Protein AF-A0A0B1SQ44-F1 (afdb_monomer_lite)

Radius of gyration: 23.06 Å; chains: 1; bounding box: 59×30×62 Å

Structure (mmCIF, N/CA/C/O backbone):
data_AF-A0A0B1SQ44-F1
#
_entry.id   AF-A0A0B1SQ44-F1
#
loop_
_atom_site.group_PDB
_atom_site.id
_atom_site.type_symbol
_atom_site.label_atom_id
_atom_site.label_alt_id
_atom_site.label_comp_id
_atom_site.label_asym_id
_atom_site.label_entity_id
_atom_site.label_seq_id
_atom_site.pdbx_PDB_ins_code
_atom_site.Cartn_x
_atom_site.Cartn_y
_atom_site.Cartn_z
_atom_site.occupancy
_atom_site.B_iso_or_equiv
_atom_site.auth_seq_id
_atom_site.auth_comp_id
_atom_site.auth_asym_id
_atom_site.auth_atom_id
_atom_site.pdbx_PDB_model_num
ATOM 1 N N . MET A 1 1 ? 2.620 -14.541 5.032 1.00 33.75 1 MET A N 1
ATOM 2 C CA . MET A 1 1 ? 3.912 -13.845 4.857 1.00 33.75 1 MET A CA 1
ATOM 3 C C . MET A 1 1 ? 4.105 -13.705 3.358 1.00 33.75 1 MET A C 1
ATOM 5 O O . MET A 1 1 ? 4.163 -14.729 2.694 1.00 33.75 1 MET A O 1
ATOM 9 N N . TRP A 1 2 ? 4.068 -12.489 2.816 1.00 39.00 2 TRP A N 1
ATOM 10 C CA . TRP A 1 2 ? 4.182 -12.252 1.370 1.00 39.00 2 TRP A CA 1
ATOM 11 C C . TRP A 1 2 ? 5.478 -11.493 1.074 1.00 39.00 2 TRP A C 1
ATOM 13 O O . TRP A 1 2 ? 5.954 -10.744 1.929 1.00 39.00 2 TRP A O 1
ATOM 23 N N . ARG A 1 3 ? 6.055 -11.716 -0.112 1.00 41.72 3 ARG A N 1
ATOM 24 C CA . ARG A 1 3 ? 7.217 -10.974 -0.623 1.00 41.72 3 ARG A CA 1
ATOM 25 C C . ARG A 1 3 ? 6.773 -9.866 -1.581 1.00 41.72 3 ARG A C 1
ATOM 27 O O . ARG A 1 3 ? 5.595 -9.761 -1.906 1.00 41.72 3 ARG A O 1
ATOM 34 N N . HIS A 1 4 ? 7.726 -9.007 -1.934 1.00 47.25 4 HIS A N 1
ATOM 35 C CA . HIS A 1 4 ? 7.559 -7.863 -2.830 1.00 47.25 4 HIS A CA 1
ATOM 36 C C . HIS A 1 4 ? 6.868 -8.228 -4.165 1.00 47.25 4 HIS A C 1
ATOM 38 O O . HIS A 1 4 ? 6.808 -9.403 -4.527 1.00 47.25 4 HIS A O 1
ATOM 44 N N . GLY A 1 5 ? 6.368 -7.213 -4.887 1.00 62.28 5 GLY A N 1
ATOM 45 C CA . GLY A 1 5 ? 5.895 -7.359 -6.272 1.00 62.28 5 GLY A CA 1
ATOM 46 C C . GLY A 1 5 ? 7.040 -7.694 -7.235 1.00 62.28 5 GLY A C 1
ATOM 47 O O . GLY A 1 5 ? 8.143 -8.014 -6.788 1.00 62.28 5 GLY A O 1
ATOM 48 N N . ASP A 1 6 ? 6.796 -7.636 -8.544 1.00 69.12 6 ASP A N 1
ATOM 49 C CA . ASP A 1 6 ? 7.871 -7.835 -9.523 1.00 69.12 6 ASP A CA 1
ATOM 50 C C . ASP A 1 6 ? 9.030 -6.850 -9.278 1.00 69.12 6 ASP A C 1
ATOM 52 O O . ASP A 1 6 ? 8.828 -5.756 -8.745 1.00 69.12 6 ASP A O 1
ATOM 56 N N . ARG A 1 7 ? 10.254 -7.284 -9.569 1.00 71.56 7 ARG A N 1
ATOM 57 C CA . ARG A 1 7 ? 11.472 -6.489 -9.413 1.00 71.56 7 ARG A CA 1
ATOM 58 C C . ARG A 1 7 ? 12.590 -7.051 -10.277 1.00 71.56 7 ARG A C 1
ATOM 60 O O . ARG A 1 7 ? 12.660 -8.263 -10.479 1.00 71.56 7 ARG A O 1
ATOM 67 N N . SER A 1 8 ? 13.520 -6.198 -10.690 1.00 81.62 8 SER A N 1
ATOM 68 C CA . SER A 1 8 ? 14.772 -6.663 -11.281 1.00 81.62 8 SER A CA 1
ATOM 69 C C . SER A 1 8 ? 15.629 -7.391 -10.224 1.00 81.62 8 SER A C 1
ATOM 71 O O . SER A 1 8 ? 15.382 -7.283 -9.007 1.00 81.62 8 SER A O 1
ATOM 73 N N . PRO A 1 9 ? 16.629 -8.192 -10.639 1.00 83.19 9 PRO A N 1
ATOM 74 C CA . PRO A 1 9 ? 17.614 -8.764 -9.730 1.00 83.19 9 PRO A CA 1
ATOM 75 C C . PRO A 1 9 ? 18.226 -7.684 -8.837 1.00 83.19 9 PRO A C 1
ATOM 77 O O . PRO A 1 9 ? 18.281 -6.521 -9.203 1.00 83.19 9 PRO A O 1
ATOM 80 N N . THR A 1 10 ? 18.652 -8.060 -7.635 1.00 81.19 10 THR A N 1
ATOM 81 C CA . THR A 1 10 ? 19.351 -7.134 -6.719 1.00 81.19 10 THR A CA 1
ATOM 82 C C . THR A 1 10 ? 20.866 -7.225 -6.856 1.00 81.19 10 THR A C 1
ATOM 84 O O . THR A 1 10 ? 21.567 -6.350 -6.370 1.00 81.19 10 THR A O 1
ATOM 87 N N . ASP A 1 11 ? 21.349 -8.309 -7.457 1.00 85.31 11 ASP A N 1
ATOM 88 C CA . ASP A 1 11 ? 22.741 -8.566 -7.813 1.00 85.31 11 ASP A CA 1
ATOM 89 C C . ASP A 1 11 ? 22.751 -9.708 -8.846 1.00 85.31 11 ASP A C 1
ATOM 91 O O . ASP A 1 11 ? 21.742 -10.414 -8.992 1.00 85.31 11 ASP A O 1
ATOM 95 N N . THR A 1 12 ? 23.874 -9.915 -9.531 1.00 90.44 12 THR A N 1
ATOM 96 C CA . THR A 1 12 ? 24.066 -11.045 -10.445 1.00 90.44 12 THR A CA 1
ATOM 97 C C . THR A 1 12 ? 25.467 -11.662 -10.343 1.00 90.44 12 THR A C 1
ATOM 99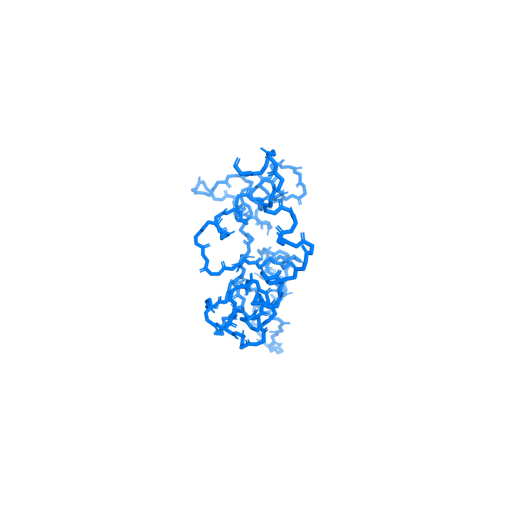 O O . THR A 1 12 ? 26.351 -11.177 -9.643 1.00 90.44 12 THR A O 1
ATOM 102 N N . TYR A 1 13 ? 25.682 -12.792 -11.014 1.00 88.81 13 TYR A N 1
ATOM 103 C CA . TYR A 1 13 ? 26.974 -13.466 -11.064 1.00 88.81 13 TYR A CA 1
ATOM 104 C C . TYR A 1 13 ? 27.872 -12.879 -12.163 1.00 88.81 13 TYR A C 1
ATOM 106 O O . TYR A 1 13 ? 27.412 -12.377 -13.185 1.00 88.81 13 TYR A O 1
ATOM 114 N N . LYS A 1 14 ? 29.192 -13.000 -11.969 1.00 90.50 14 LYS A N 1
ATOM 115 C CA . LYS A 1 14 ? 30.231 -12.330 -12.778 1.00 90.50 14 LYS A CA 1
ATOM 116 C C . LYS A 1 14 ? 30.113 -12.519 -14.301 1.00 90.50 14 LYS A C 1
ATOM 118 O O . LYS A 1 14 ? 30.564 -11.658 -15.045 1.00 90.50 14 LYS A O 1
ATOM 123 N N . ASN A 1 15 ? 29.542 -13.635 -14.752 1.00 93.88 15 ASN A N 1
ATOM 124 C CA . ASN A 1 15 ? 29.441 -13.994 -16.169 1.00 93.88 15 ASN A CA 1
ATOM 125 C C . ASN A 1 15 ? 27.989 -13.993 -16.679 1.00 93.88 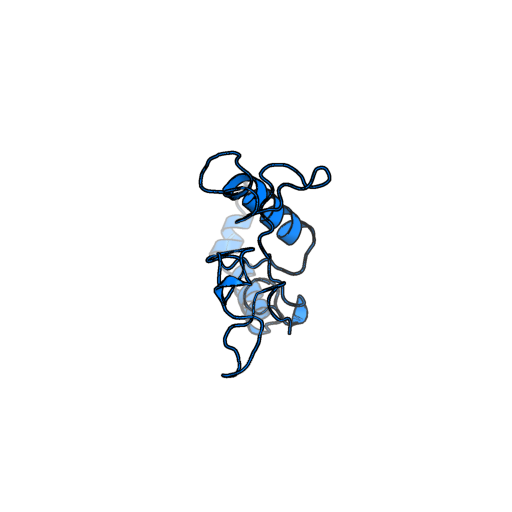15 ASN A C 1
ATOM 127 O O . ASN A 1 15 ? 27.707 -14.654 -17.677 1.00 93.88 15 ASN A O 1
ATOM 131 N N . ASP A 1 16 ? 27.065 -13.324 -15.987 1.00 92.19 16 ASP A N 1
ATOM 132 C CA . ASP A 1 16 ? 25.690 -13.197 -16.467 1.00 92.19 16 ASP A CA 1
ATOM 133 C C . ASP A 1 16 ? 25.662 -12.390 -17.778 1.00 92.19 16 ASP A C 1
ATOM 135 O O . ASP A 1 16 ? 26.183 -11.274 -17.815 1.00 92.19 16 ASP A O 1
ATOM 139 N N . PRO A 1 17 ? 25.092 -12.904 -18.879 1.00 92.75 17 PRO A N 1
ATOM 140 C CA . PRO A 1 17 ? 24.906 -12.105 -20.086 1.00 92.75 17 PRO A CA 1
ATOM 141 C C . PRO A 1 17 ? 23.931 -10.926 -19.900 1.00 92.75 17 PRO A C 1
ATOM 143 O O . PRO A 1 17 ? 23.977 -9.996 -20.703 1.00 92.75 17 PRO A O 1
ATOM 146 N N . PHE A 1 18 ? 23.074 -10.940 -18.870 1.00 88.81 18 PHE A N 1
ATOM 147 C CA . PHE A 1 18 ? 22.099 -9.885 -18.577 1.00 88.81 18 PHE A CA 1
ATOM 148 C C . PHE A 1 18 ? 22.540 -9.039 -17.379 1.00 88.81 18 PHE A C 1
ATOM 150 O O . PHE A 1 18 ? 22.219 -9.310 -16.224 1.00 88.81 18 PHE A O 1
ATOM 157 N N . GLN A 1 19 ? 23.292 -7.985 -17.672 1.00 89.25 19 GLN A N 1
ATOM 158 C CA . GLN A 1 19 ? 23.818 -7.051 -16.681 1.00 89.25 19 GLN A CA 1
ATOM 159 C C . GLN A 1 19 ? 22.784 -5.980 -16.315 1.00 89.25 19 GLN A C 1
ATOM 161 O O . GLN A 1 19 ? 21.717 -5.903 -16.918 1.00 89.25 19 GLN A O 1
ATOM 166 N N . GLU A 1 20 ? 23.093 -5.133 -15.332 1.00 86.56 20 GLU A N 1
ATOM 167 C CA . GLU A 1 20 ? 22.181 -4.094 -14.825 1.00 86.56 20 GLU A CA 1
ATOM 168 C C . GLU A 1 20 ? 21.525 -3.259 -15.941 1.00 86.56 20 GLU A C 1
ATOM 170 O O . GLU A 1 20 ? 20.316 -3.044 -15.924 1.00 86.56 20 GLU A O 1
ATOM 175 N N . GLY A 1 21 ? 22.289 -2.885 -16.972 1.00 84.88 21 GLY A N 1
ATOM 176 C CA . GLY A 1 21 ? 21.784 -2.121 -18.119 1.00 84.88 21 GLY A CA 1
ATOM 177 C C . GLY A 1 21 ? 20.739 -2.841 -18.984 1.00 84.88 21 GLY A C 1
ATOM 178 O O . GLY A 1 21 ? 20.105 -2.201 -19.818 1.00 84.88 21 GLY A O 1
ATOM 179 N N . ASN A 1 22 ? 20.537 -4.151 -18.807 1.00 86.50 22 ASN A N 1
ATOM 180 C CA . ASN A 1 22 ? 19.461 -4.907 -19.452 1.00 86.50 22 ASN A CA 1
ATOM 181 C C . ASN A 1 22 ? 18.113 -4.771 -18.718 1.00 86.50 22 ASN A C 1
ATOM 183 O O . ASN A 1 22 ? 17.084 -5.142 -19.279 1.00 86.50 22 ASN A O 1
ATOM 187 N N . TRP A 1 23 ? 18.102 -4.236 -17.493 1.00 81.69 23 TRP A N 1
ATOM 188 C CA . TRP A 1 23 ? 16.913 -4.070 -16.654 1.00 81.69 23 TRP A CA 1
ATOM 189 C C . TRP A 1 23 ? 16.439 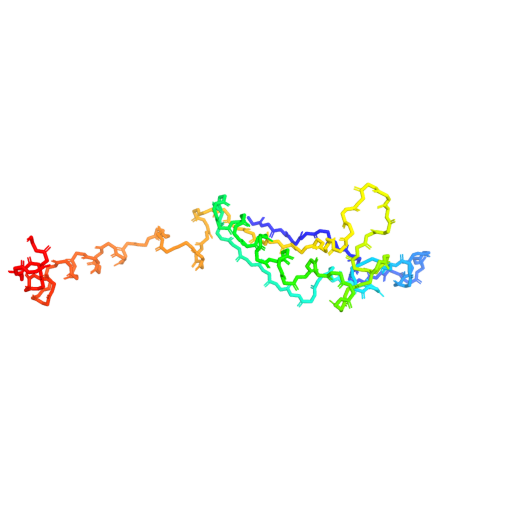-2.619 -16.685 1.00 81.69 23 TRP A C 1
ATOM 191 O O . TRP A 1 23 ? 16.614 -1.856 -15.742 1.00 81.69 23 TRP A O 1
ATOM 201 N N . THR A 1 24 ? 15.857 -2.214 -17.810 1.00 75.62 24 THR A N 1
ATOM 202 C CA . THR A 1 24 ? 15.518 -0.805 -18.063 1.00 75.62 24 THR A CA 1
ATOM 203 C C . THR A 1 24 ? 14.173 -0.368 -17.477 1.00 75.62 24 THR A C 1
ATOM 205 O O . THR A 1 24 ? 13.929 0.829 -17.352 1.00 75.62 24 THR A O 1
ATOM 208 N N . PHE A 1 25 ? 13.311 -1.315 -17.095 1.00 67.44 25 PHE A N 1
ATOM 209 C CA . PHE A 1 25 ? 11.968 -1.055 -16.568 1.00 67.44 25 PHE A CA 1
ATOM 210 C C . PHE A 1 25 ? 11.940 -0.905 -15.043 1.00 67.44 25 PHE A C 1
ATOM 212 O O . PHE A 1 25 ? 12.529 -1.714 -14.331 1.00 67.44 25 PHE A O 1
ATOM 219 N N . GLY A 1 26 ? 11.196 0.091 -14.552 1.00 62.47 26 GLY A N 1
ATOM 220 C CA . GLY A 1 26 ? 10.950 0.336 -13.129 1.00 62.47 26 GLY A CA 1
ATOM 221 C C . GLY A 1 26 ? 12.207 0.741 -12.364 1.00 62.47 26 GLY A C 1
ATOM 222 O O . GLY A 1 26 ? 12.674 0.021 -11.490 1.00 62.47 26 GLY A O 1
ATOM 223 N N . GLY A 1 27 ? 12.777 1.897 -12.704 1.00 62.31 27 GLY A N 1
ATOM 224 C CA . GLY A 1 27 ? 13.935 2.456 -11.996 1.00 62.31 27 GLY A CA 1
ATOM 225 C C . GLY A 1 27 ? 15.291 2.251 -12.678 1.00 62.31 27 GLY A C 1
ATOM 226 O O . GLY A 1 27 ? 16.280 2.796 -12.197 1.00 62.31 27 GLY A O 1
ATOM 227 N N . GLY A 1 28 ? 15.341 1.554 -13.821 1.00 70.81 28 GLY A N 1
ATOM 228 C CA . GLY A 1 28 ? 16.484 1.589 -14.745 1.00 70.81 28 GLY A CA 1
ATOM 229 C C . GLY A 1 28 ? 17.755 0.874 -14.271 1.00 70.81 28 GLY A C 1
ATOM 230 O O . GLY A 1 28 ? 18.852 1.314 -14.613 1.00 70.81 28 GLY A O 1
ATOM 231 N N . GLY A 1 29 ? 17.616 -0.197 -13.490 1.00 78.81 29 GLY A N 1
ATOM 232 C CA . GLY A 1 29 ? 18.732 -1.020 -13.035 1.00 78.81 29 GLY A CA 1
ATOM 233 C C . GLY A 1 29 ? 18.290 -2.150 -12.109 1.00 78.81 29 GLY A C 1
ATOM 234 O O . GLY A 1 29 ? 17.123 -2.554 -12.101 1.00 78.81 29 GLY A O 1
ATOM 235 N N . PHE A 1 30 ? 19.220 -2.669 -11.313 1.00 83.94 30 PHE A N 1
ATOM 236 C CA . PHE A 1 30 ? 18.943 -3.680 -10.298 1.00 83.94 30 PHE A CA 1
ATOM 237 C C . PHE A 1 30 ? 18.214 -3.061 -9.098 1.00 83.94 30 PHE A C 1
ATOM 239 O O . PHE A 1 30 ? 18.583 -1.993 -8.616 1.00 83.94 30 PHE A O 1
ATOM 246 N N . GLY A 1 31 ? 17.196 -3.736 -8.561 1.00 74.50 31 GLY A N 1
ATOM 247 C CA . GLY A 1 31 ? 16.494 -3.276 -7.364 1.00 74.50 31 GLY A CA 1
ATOM 248 C C . GLY A 1 31 ? 14.975 -3.326 -7.459 1.00 74.50 31 GLY A C 1
ATOM 249 O O . GLY A 1 31 ? 14.404 -4.160 -8.147 1.00 74.50 31 GLY A O 1
ATOM 250 N N . GLN A 1 32 ? 14.312 -2.492 -6.655 1.00 68.56 32 GLN A N 1
ATOM 251 C CA . GLN A 1 32 ? 12.848 -2.425 -6.591 1.00 68.56 32 GLN A CA 1
ATOM 252 C C . GLN A 1 32 ? 12.299 -1.567 -7.732 1.00 68.56 32 GLN A C 1
ATOM 254 O O . GLN A 1 32 ? 12.891 -0.537 -8.038 1.00 68.56 32 GLN A O 1
ATOM 259 N N . LEU A 1 33 ? 11.123 -1.925 -8.265 1.00 63.75 33 LEU A N 1
ATOM 260 C CA . LEU A 1 33 ? 10.475 -1.148 -9.333 1.00 63.75 33 LEU A CA 1
ATOM 261 C C . LEU A 1 33 ? 10.065 0.272 -8.904 1.00 63.75 33 LEU A C 1
ATOM 263 O O . LEU A 1 33 ? 9.915 1.150 -9.747 1.00 63.75 33 LEU A O 1
ATOM 267 N N . SER A 1 34 ? 9.870 0.506 -7.600 1.00 63.84 34 SER A N 1
ATOM 268 C CA . SER A 1 34 ? 9.519 1.817 -7.052 1.00 63.84 34 SER A CA 1
ATOM 269 C C . SER A 1 34 ? 10.347 2.152 -5.805 1.00 63.84 34 SER A C 1
ATOM 271 O O . SER A 1 34 ? 10.493 1.293 -4.930 1.00 63.84 34 SER A O 1
ATOM 273 N N . PRO A 1 35 ? 10.808 3.408 -5.635 1.00 66.81 35 PRO A N 1
ATOM 274 C CA . PRO A 1 35 ? 11.513 3.845 -4.425 1.00 66.81 35 PRO A CA 1
ATOM 275 C C . PRO A 1 35 ? 10.585 3.989 -3.205 1.00 66.81 35 PRO A C 1
ATOM 277 O O . PRO A 1 35 ? 11.046 4.271 -2.100 1.00 66.81 35 PRO A O 1
ATOM 280 N N . VAL A 1 36 ? 9.274 3.823 -3.394 1.00 75.69 36 VAL A N 1
ATOM 281 C CA . VAL A 1 36 ? 8.255 3.973 -2.354 1.00 75.69 36 VAL A CA 1
ATOM 282 C C . VAL A 1 36 ? 7.734 2.619 -1.883 1.00 75.69 36 VAL A C 1
ATOM 284 O O . VAL A 1 36 ? 7.555 1.695 -2.672 1.00 75.69 36 VAL A O 1
ATOM 287 N N . TYR A 1 37 ? 7.462 2.518 -0.581 1.00 83.19 37 TYR A N 1
ATOM 288 C CA . TYR A 1 37 ? 6.815 1.360 0.029 1.00 83.19 37 TYR A CA 1
ATOM 289 C C . TYR A 1 37 ? 5.387 1.721 0.421 1.00 83.19 37 TYR A C 1
ATOM 291 O O . TYR A 1 37 ? 5.168 2.639 1.214 1.00 83.19 37 TYR A O 1
ATOM 299 N N . VAL A 1 38 ? 4.418 0.972 -0.102 1.00 88.50 38 VAL A N 1
ATOM 300 C CA . VAL A 1 38 ? 3.000 1.168 0.207 1.00 88.50 38 VAL A CA 1
ATOM 301 C C . VAL A 1 38 ? 2.446 -0.101 0.829 1.00 88.50 38 VAL A C 1
ATOM 303 O O . VAL A 1 38 ? 2.635 -1.201 0.310 1.00 88.50 38 VAL A O 1
ATOM 306 N N . ARG A 1 39 ? 1.732 0.046 1.945 1.00 90.69 39 ARG A N 1
ATOM 307 C CA . ARG A 1 39 ? 1.066 -1.055 2.640 1.00 90.69 39 ARG A CA 1
ATOM 308 C C . ARG A 1 39 ? -0.396 -0.719 2.894 1.00 90.69 39 ARG A C 1
ATOM 310 O O . ARG A 1 39 ? -0.702 0.362 3.385 1.00 90.69 39 ARG A O 1
ATOM 317 N N . ALA A 1 40 ? -1.275 -1.682 2.642 1.00 91.50 40 ALA A N 1
ATOM 318 C CA . ALA A 1 40 ? -2.682 -1.639 3.017 1.00 91.50 40 ALA A CA 1
ATOM 319 C C . ALA A 1 40 ? -3.061 -2.898 3.811 1.00 91.50 40 ALA A C 1
ATOM 321 O O . ALA A 1 40 ? -2.457 -3.962 3.653 1.00 91.50 40 ALA A O 1
ATOM 322 N N . THR A 1 41 ? -4.080 -2.793 4.662 1.00 92.00 41 THR A N 1
ATOM 323 C CA . THR A 1 41 ? -4.689 -3.971 5.298 1.00 92.00 41 THR A CA 1
ATOM 324 C C . THR A 1 41 ? -5.310 -4.891 4.252 1.00 92.00 41 THR A C 1
ATOM 326 O O . THR A 1 41 ? -5.717 -4.425 3.190 1.00 92.00 41 THR A O 1
ATOM 329 N N . ASP A 1 42 ? -5.417 -6.184 4.558 1.00 92.69 42 ASP A N 1
ATOM 330 C CA . ASP A 1 42 ? -5.976 -7.204 3.656 1.00 92.69 42 ASP A CA 1
ATOM 331 C C . ASP A 1 42 ? -7.510 -7.110 3.584 1.00 92.69 42 ASP A C 1
ATOM 333 O O . ASP A 1 42 ? -8.259 -7.955 4.076 1.00 92.69 42 ASP A O 1
ATOM 337 N N . THR A 1 43 ? -7.990 -5.982 3.060 1.00 90.31 43 THR A N 1
ATOM 338 C CA . THR A 1 43 ? -9.397 -5.709 2.781 1.00 90.31 43 THR A CA 1
ATOM 339 C C . THR A 1 43 ? -9.531 -4.933 1.479 1.00 90.31 43 THR A C 1
ATOM 341 O O . THR A 1 43 ? -8.841 -3.938 1.271 1.00 90.31 43 THR A O 1
ATOM 344 N N . ASN A 1 44 ? -10.486 -5.316 0.628 1.00 94.38 44 ASN A N 1
ATOM 345 C CA . ASN A 1 44 ? -10.661 -4.702 -0.695 1.00 94.38 44 ASN A CA 1
ATOM 346 C C . ASN A 1 44 ? -10.743 -3.171 -0.641 1.00 94.38 44 ASN A C 1
ATOM 348 O O . ASN A 1 44 ? -10.093 -2.493 -1.428 1.00 94.38 44 ASN A O 1
ATOM 352 N N . ARG A 1 45 ? -11.485 -2.613 0.325 1.00 92.81 45 ARG A N 1
ATOM 353 C CA . ARG A 1 45 ? -11.658 -1.157 0.438 1.00 92.81 45 ARG A CA 1
ATOM 354 C C . ARG A 1 45 ? -10.346 -0.408 0.679 1.00 92.81 45 ARG A C 1
ATOM 356 O O . ARG A 1 45 ? -10.225 0.718 0.221 1.00 92.81 45 ARG A O 1
ATOM 363 N N . THR A 1 46 ? -9.382 -0.994 1.388 1.00 91.94 46 THR A N 1
ATOM 364 C CA . THR A 1 46 ? -8.103 -0.333 1.693 1.00 91.94 46 THR A CA 1
ATOM 365 C C . THR A 1 46 ? -7.104 -0.539 0.567 1.00 91.94 46 THR A C 1
ATOM 367 O O . THR A 1 46 ? -6.428 0.413 0.198 1.00 91.94 46 THR A O 1
ATOM 370 N N . ILE A 1 47 ? -7.077 -1.728 -0.040 1.00 92.81 47 ILE A N 1
ATOM 371 C CA . ILE A 1 47 ? -6.248 -2.017 -1.217 1.00 92.81 47 ILE A CA 1
ATOM 372 C C . ILE A 1 47 ? -6.660 -1.126 -2.395 1.00 92.81 47 ILE A C 1
ATOM 374 O O . ILE A 1 47 ? -5.818 -0.440 -2.965 1.00 92.81 47 ILE A O 1
ATOM 378 N N . VAL A 1 48 ? -7.955 -1.072 -2.720 1.00 94.19 48 VAL A N 1
ATOM 379 C CA . VAL A 1 48 ? -8.464 -0.241 -3.823 1.00 94.19 48 VAL A CA 1
ATOM 380 C C . VAL A 1 48 ? -8.249 1.241 -3.531 1.00 94.19 48 VAL A C 1
ATOM 382 O O . VAL A 1 48 ? -7.793 1.961 -4.407 1.00 94.19 48 VAL A O 1
ATOM 385 N N . SER A 1 49 ? -8.496 1.701 -2.300 1.00 94.56 49 SER A N 1
ATOM 386 C CA . SER A 1 49 ? -8.216 3.098 -1.932 1.00 94.56 49 SER A CA 1
ATOM 387 C C . SER A 1 49 ? -6.735 3.456 -2.084 1.00 94.56 49 SER A C 1
ATOM 389 O O . SER A 1 49 ? -6.420 4.537 -2.578 1.00 94.56 49 SER A O 1
ATOM 391 N N . ALA A 1 50 ? -5.827 2.557 -1.686 1.00 92.69 50 ALA A N 1
ATOM 392 C CA . ALA A 1 50 ? -4.391 2.759 -1.853 1.00 92.69 50 ALA A CA 1
ATOM 393 C C . ALA A 1 50 ? -4.012 2.838 -3.337 1.00 92.69 50 ALA A C 1
ATOM 395 O O . ALA A 1 50 ? -3.334 3.779 -3.734 1.00 92.69 50 ALA A O 1
ATOM 396 N N . LEU A 1 51 ? -4.510 1.915 -4.166 1.00 91.69 51 LEU A N 1
ATOM 397 C CA . LEU A 1 51 ? -4.295 1.947 -5.615 1.00 91.69 51 LEU A CA 1
ATOM 398 C C . LEU A 1 51 ? -4.839 3.236 -6.247 1.00 91.69 51 LEU A C 1
ATOM 400 O O . LEU A 1 51 ? -4.123 3.877 -7.006 1.00 91.69 51 LEU A O 1
ATOM 404 N N . SER A 1 52 ? -6.052 3.671 -5.893 1.00 91.62 52 SER A N 1
ATOM 405 C CA . SER A 1 52 ? -6.632 4.925 -6.395 1.00 91.62 52 SER A CA 1
ATOM 406 C C . SER A 1 52 ? -5.787 6.147 -6.031 1.00 91.62 52 SER A C 1
ATOM 408 O O . SER A 1 52 ? -5.617 7.047 -6.851 1.00 91.62 52 SER A O 1
ATOM 410 N N . ASN A 1 53 ? -5.230 6.179 -4.817 1.00 90.81 53 ASN A N 1
ATOM 411 C CA . ASN A 1 53 ? -4.325 7.246 -4.398 1.00 90.81 53 ASN A CA 1
ATOM 412 C C . ASN A 1 53 ? -3.033 7.237 -5.234 1.00 90.81 53 ASN A C 1
ATOM 414 O O . ASN A 1 53 ? -2.621 8.277 -5.739 1.00 90.81 53 ASN A O 1
ATOM 418 N N . LEU A 1 54 ? -2.452 6.055 -5.461 1.00 88.94 54 LEU A N 1
ATOM 419 C CA . LEU A 1 54 ? -1.237 5.890 -6.263 1.00 88.94 54 LEU A CA 1
ATOM 420 C C . LEU A 1 54 ? -1.443 6.252 -7.731 1.00 88.94 54 LEU A C 1
ATOM 422 O O . LEU A 1 54 ? -0.569 6.881 -8.314 1.00 88.94 54 LEU A O 1
ATOM 426 N N . VAL A 1 55 ? -2.602 5.933 -8.308 1.00 88.38 55 VAL A N 1
ATOM 427 C CA . VAL A 1 55 ? -2.964 6.394 -9.655 1.00 88.38 55 VAL A CA 1
ATOM 428 C C . VAL A 1 55 ? -3.046 7.920 -9.699 1.00 88.38 55 VAL A C 1
ATOM 430 O O . VAL A 1 55 ? -2.563 8.526 -10.644 1.00 88.38 55 VAL A O 1
ATOM 433 N N . GLY A 1 56 ? -3.592 8.575 -8.673 1.00 86.06 56 GLY A N 1
ATOM 434 C CA . GLY A 1 56 ? -3.595 10.040 -8.612 1.00 86.06 56 GLY A CA 1
ATOM 435 C C . GLY A 1 56 ? -2.199 10.655 -8.441 1.00 86.06 56 GLY A C 1
ATOM 436 O O . GLY A 1 56 ? -1.926 11.726 -8.986 1.00 86.06 56 GLY A O 1
ATOM 437 N N . MET A 1 57 ? -1.325 9.984 -7.686 1.00 85.31 57 MET A N 1
ATOM 438 C CA . MET A 1 57 ? 0.014 10.472 -7.342 1.00 85.31 57 MET A CA 1
ATOM 439 C C . MET A 1 57 ? 1.049 10.230 -8.446 1.00 85.31 57 MET A C 1
ATOM 441 O O . MET A 1 57 ? 1.848 11.117 -8.720 1.00 85.31 57 MET A O 1
ATOM 445 N N . PHE A 1 58 ? 1.025 9.050 -9.068 1.00 83.69 58 PHE A N 1
ATOM 446 C CA . PHE A 1 58 ? 2.016 8.595 -10.050 1.00 83.69 58 PHE A CA 1
ATOM 447 C C . PHE A 1 58 ? 1.438 8.380 -11.455 1.00 83.69 58 PHE A C 1
ATOM 449 O O . PHE A 1 58 ? 2.171 8.072 -12.385 1.00 83.69 58 PHE A O 1
ATOM 456 N N . GLY A 1 59 ? 0.122 8.521 -11.633 1.00 81.88 59 GLY A N 1
ATOM 457 C CA . GLY A 1 59 ? -0.554 8.325 -12.919 1.00 81.88 59 GLY A CA 1
ATOM 458 C C . GLY A 1 59 ? -0.593 9.563 -13.820 1.00 81.88 59 GLY A C 1
ATOM 459 O O . GLY A 1 59 ? -1.375 9.603 -14.769 1.00 81.88 59 GLY A O 1
ATOM 460 N N . GLN A 1 60 ? 0.157 10.617 -13.483 1.00 80.38 60 GLN A N 1
ATOM 461 C CA . GLN A 1 60 ? 0.106 11.895 -14.193 1.00 80.38 60 GLN A CA 1
ATOM 462 C C . GLN A 1 60 ? 1.045 11.878 -15.403 1.00 80.38 60 GLN A C 1
ATOM 464 O O . GLN A 1 60 ? 2.237 11.599 -15.277 1.00 80.38 60 GLN A O 1
ATOM 469 N N . GLN A 1 61 ? 0.504 12.196 -16.580 1.00 76.25 61 GLN A N 1
ATOM 470 C CA . GLN A 1 61 ? 1.289 12.296 -17.812 1.00 76.25 61 GLN A CA 1
ATOM 471 C C . GLN A 1 61 ? 2.282 13.458 -17.722 1.00 76.25 61 GLN A C 1
ATOM 473 O O . GLN A 1 61 ? 1.948 14.521 -17.205 1.00 76.25 61 GLN A O 1
ATOM 478 N N . ASP A 1 62 ? 3.501 13.235 -18.217 1.00 71.50 62 ASP A N 1
ATOM 479 C CA . ASP A 1 62 ? 4.582 14.227 -18.328 1.00 71.50 62 ASP A CA 1
ATOM 480 C C . ASP A 1 62 ? 5.049 14.872 -17.007 1.00 71.50 62 ASP A C 1
ATOM 482 O O . ASP A 1 62 ? 5.854 15.807 -17.010 1.00 71.50 62 ASP A O 1
ATOM 486 N N . ILE A 1 63 ? 4.608 14.351 -15.857 1.00 74.44 63 ILE A N 1
ATOM 487 C CA . ILE A 1 63 ? 5.005 14.822 -14.526 1.00 74.44 63 ILE A CA 1
ATOM 488 C C . ILE A 1 63 ? 5.852 13.737 -13.864 1.00 74.44 63 ILE A C 1
ATOM 490 O O . ILE A 1 63 ? 5.364 12.874 -13.145 1.00 74.44 63 ILE A O 1
ATOM 494 N N . GLY A 1 64 ? 7.155 13.771 -14.141 1.00 70.19 64 GLY A N 1
ATOM 495 C CA . GLY A 1 64 ? 8.149 12.919 -13.478 1.00 70.19 64 GLY A CA 1
ATOM 496 C C . GLY A 1 64 ? 8.231 11.470 -13.970 1.00 70.19 64 GLY A C 1
ATOM 497 O O . GLY A 1 64 ? 9.251 10.838 -13.712 1.00 70.19 64 GLY A O 1
ATOM 498 N N . HIS A 1 65 ? 7.239 10.976 -14.718 1.00 78.81 65 HIS A N 1
ATOM 499 C CA . HIS A 1 65 ? 7.210 9.610 -15.253 1.00 78.81 65 HIS A CA 1
ATOM 500 C C . HIS A 1 65 ? 7.428 9.574 -16.764 1.00 78.81 65 HIS A C 1
ATOM 502 O O . HIS A 1 65 ? 6.872 10.390 -17.501 1.00 78.81 65 HIS A O 1
ATOM 508 N N . LYS A 1 66 ? 8.237 8.621 -17.232 1.00 80.19 66 LYS A N 1
ATOM 509 C CA . LYS A 1 66 ? 8.645 8.483 -18.632 1.00 80.19 66 LYS A CA 1
ATOM 510 C C . LYS A 1 66 ? 8.180 7.148 -19.226 1.00 80.19 66 LYS A C 1
ATOM 512 O O . LYS A 1 66 ? 8.398 6.103 -18.602 1.00 80.19 66 LYS A O 1
ATOM 517 N N . PRO A 1 67 ? 7.616 7.160 -20.449 1.00 83.50 67 PRO A N 1
ATOM 518 C CA . PRO A 1 67 ? 7.375 5.937 -21.207 1.00 83.50 67 PRO A CA 1
ATOM 519 C C . PRO A 1 67 ? 8.664 5.119 -21.371 1.00 83.50 67 PRO A C 1
ATOM 521 O O . PRO A 1 67 ? 9.749 5.684 -21.505 1.00 83.50 67 PRO A O 1
ATOM 524 N N . ASP A 1 68 ? 8.525 3.796 -21.335 1.00 81.31 68 ASP A N 1
ATOM 525 C CA . ASP A 1 68 ? 9.579 2.771 -21.404 1.00 81.31 68 ASP A CA 1
ATOM 526 C C . ASP A 1 68 ? 10.633 2.809 -20.287 1.00 81.31 68 ASP A C 1
ATOM 528 O O . ASP A 1 68 ? 11.608 2.058 -20.323 1.00 81.31 68 ASP A O 1
ATOM 532 N N . ILE A 1 69 ? 10.409 3.639 -19.265 1.00 77.88 69 ILE A N 1
ATOM 533 C CA . ILE A 1 69 ? 11.194 3.677 -18.027 1.00 77.88 69 ILE A CA 1
ATOM 534 C C . ILE A 1 69 ? 10.294 3.325 -16.842 1.00 77.88 69 ILE A C 1
ATOM 536 O O . ILE A 1 69 ? 10.543 2.347 -16.139 1.00 77.88 69 ILE A O 1
ATOM 540 N N . ASP A 1 70 ? 9.221 4.092 -16.642 1.00 78.19 70 ASP A N 1
ATOM 541 C CA . ASP A 1 70 ? 8.299 3.933 -15.509 1.00 78.19 70 ASP A CA 1
ATOM 542 C C . ASP A 1 70 ? 7.050 3.122 -15.881 1.00 78.19 70 ASP A C 1
ATOM 544 O O . ASP A 1 70 ? 6.429 2.490 -15.027 1.00 78.19 70 ASP A O 1
ATOM 548 N N . PHE A 1 71 ? 6.679 3.125 -17.162 1.00 81.62 71 PHE A N 1
ATOM 549 C CA . PHE A 1 71 ? 5.556 2.362 -17.704 1.00 81.62 71 PHE A CA 1
ATOM 550 C C . PHE A 1 71 ? 5.753 2.072 -19.203 1.00 81.62 71 PHE A C 1
ATOM 552 O O . PHE A 1 71 ? 6.411 2.862 -19.877 1.00 81.62 71 PHE A O 1
ATOM 559 N N . PRO A 1 72 ? 5.206 0.976 -19.762 1.00 85.44 72 PRO A N 1
ATOM 560 C CA . PRO A 1 72 ? 5.387 0.644 -21.175 1.00 85.44 72 PRO A CA 1
ATOM 561 C C . PRO A 1 72 ? 4.729 1.640 -22.131 1.00 85.44 72 PRO A C 1
ATOM 563 O O . PRO A 1 72 ? 3.597 2.058 -21.900 1.00 85.44 72 PRO A O 1
ATOM 566 N N . SER A 1 73 ? 5.381 1.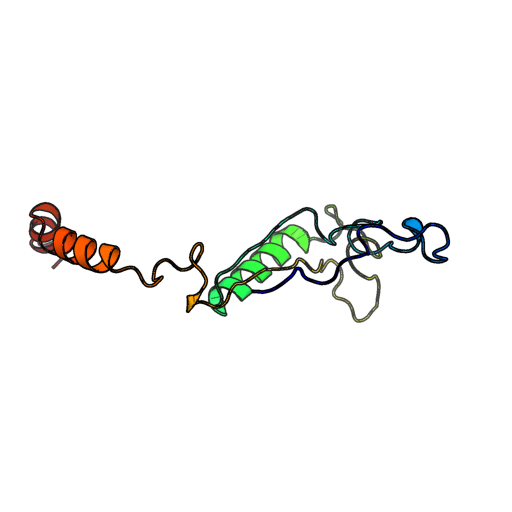939 -23.260 1.00 86.69 73 SER A N 1
ATOM 567 C CA . SER A 1 73 ? 4.781 2.696 -24.375 1.00 86.69 73 SER A CA 1
ATOM 568 C C . SER A 1 73 ? 3.881 1.846 -25.295 1.00 86.69 73 SER A C 1
ATOM 570 O O . SER A 1 73 ? 3.542 2.252 -26.408 1.00 86.69 73 SER A O 1
ATOM 572 N N . ALA A 1 74 ? 3.468 0.657 -24.844 1.00 88.94 74 ALA A N 1
ATOM 573 C CA . ALA A 1 74 ? 2.628 -0.256 -25.613 1.00 88.94 74 ALA A CA 1
ATOM 574 C C . ALA A 1 74 ? 1.217 0.315 -25.843 1.00 88.94 74 ALA A C 1
ATOM 576 O O . ALA A 1 74 ? 0.626 0.901 -24.941 1.00 88.94 74 ALA A O 1
ATOM 577 N N . ALA A 1 75 ? 0.646 0.077 -27.030 1.00 89.69 75 ALA A N 1
ATOM 578 C CA . ALA A 1 75 ? -0.679 0.589 -27.406 1.00 89.69 75 ALA A CA 1
ATOM 579 C C . ALA A 1 75 ? -1.811 0.121 -26.468 1.00 89.69 75 ALA A C 1
ATOM 581 O O . ALA A 1 75 ? -2.763 0.864 -26.241 1.00 89.69 75 ALA A O 1
ATOM 582 N N . ASP A 1 76 ? -1.681 -1.081 -25.900 1.00 91.81 76 ASP A N 1
ATOM 583 C CA . ASP A 1 76 ? -2.647 -1.655 -24.955 1.00 91.81 76 ASP A CA 1
ATOM 584 C C . ASP A 1 76 ? -2.388 -1.235 -23.494 1.00 91.81 76 ASP A C 1
ATOM 586 O O . ASP A 1 76 ? -3.118 -1.643 -22.589 1.00 91.81 76 ASP A O 1
ATOM 590 N N . TRP A 1 77 ? -1.349 -0.431 -23.236 1.00 87.56 77 TRP A N 1
ATOM 591 C CA . TRP A 1 77 ? -1.036 0.074 -21.904 1.00 87.56 77 TRP A CA 1
ATOM 592 C C . TRP A 1 77 ? -1.641 1.469 -21.686 1.00 87.56 77 TRP A C 1
ATOM 594 O O . TRP A 1 77 ? -1.485 2.349 -22.537 1.00 87.56 77 TRP A O 1
ATOM 604 N N . PRO A 1 78 ? -2.303 1.738 -20.545 1.00 88.62 78 PRO A N 1
ATOM 605 C CA . PRO A 1 78 ? -2.824 3.071 -20.266 1.00 88.62 78 PRO A CA 1
ATOM 606 C C . PRO A 1 78 ? -1.685 4.092 -20.128 1.00 88.62 78 PRO A C 1
ATOM 608 O O . PRO A 1 78 ? -0.839 3.986 -19.239 1.00 88.62 78 PRO A O 1
ATOM 611 N N . VAL A 1 79 ? -1.671 5.106 -20.995 1.00 86.56 79 VAL A N 1
ATOM 612 C CA . VAL A 1 79 ? -0.618 6.133 -21.003 1.00 86.56 79 VAL A CA 1
ATOM 613 C C . VAL A 1 79 ? -0.579 6.875 -19.666 1.00 86.56 79 VAL A C 1
ATOM 615 O O . VAL A 1 79 ? -1.570 7.484 -19.259 1.00 86.56 79 VAL A O 1
ATOM 618 N N . GLY A 1 80 ? 0.586 6.856 -19.017 1.00 83.88 80 GLY A N 1
ATOM 619 C CA . GLY A 1 80 ? 0.818 7.479 -17.714 1.00 83.88 80 GLY A CA 1
ATOM 620 C C . GLY A 1 80 ? 0.560 6.557 -16.524 1.00 83.88 80 GLY A C 1
ATOM 621 O O . GLY A 1 80 ? 0.877 6.937 -15.407 1.00 83.88 80 GLY A O 1
ATOM 622 N N . PHE A 1 81 ? 0.029 5.345 -16.714 1.00 86.12 81 PHE A N 1
ATOM 623 C CA . PHE A 1 81 ? -0.203 4.423 -15.601 1.00 86.12 81 PHE A CA 1
ATOM 624 C C . PHE A 1 81 ? 1.093 3.736 -15.157 1.00 86.12 81 PHE A C 1
ATOM 626 O O . PHE A 1 81 ? 1.584 2.826 -15.828 1.00 86.12 81 PHE A O 1
ATOM 633 N N . VAL A 1 82 ? 1.605 4.142 -13.993 1.00 85.25 82 VAL A N 1
ATOM 634 C CA . VAL A 1 82 ? 2.766 3.530 -13.332 1.00 85.25 82 VAL A CA 1
ATOM 635 C C . VAL A 1 82 ? 2.301 2.441 -12.355 1.00 85.25 82 VAL A C 1
ATOM 637 O O . VAL A 1 82 ? 1.556 2.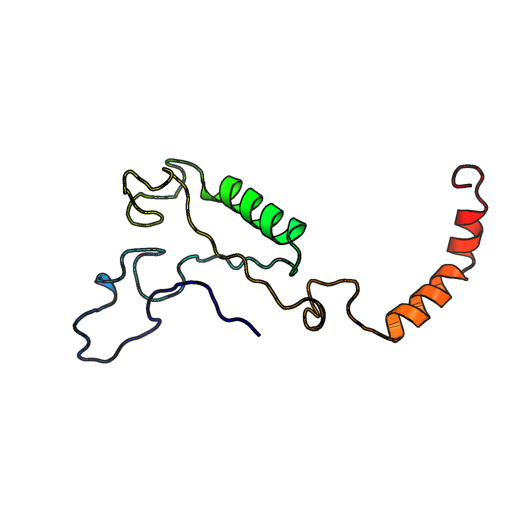738 -11.414 1.00 85.25 82 VAL A O 1
ATOM 640 N N . PRO A 1 83 ? 2.731 1.178 -12.523 1.00 81.19 83 PRO A N 1
ATOM 641 C CA . PRO A 1 83 ? 2.368 0.110 -11.604 1.00 81.19 83 PRO A CA 1
ATOM 642 C C . PRO A 1 83 ? 3.161 0.238 -10.295 1.00 81.19 83 PRO A C 1
ATOM 644 O O . PRO A 1 83 ? 4.346 -0.079 -10.237 1.00 81.19 83 PRO A O 1
ATOM 647 N N . VAL A 1 84 ? 2.499 0.663 -9.215 1.00 83.81 84 VAL A N 1
ATOM 648 C CA . VAL A 1 84 ? 3.101 0.736 -7.872 1.00 83.81 84 VAL A CA 1
ATOM 649 C C . VAL A 1 84 ? 2.522 -0.350 -6.970 1.00 83.81 84 VAL A C 1
ATOM 651 O O . VAL A 1 84 ? 1.306 -0.474 -6.810 1.00 83.81 84 VAL A O 1
ATOM 654 N N . ALA A 1 85 ? 3.400 -1.153 -6.370 1.00 85.88 85 ALA A N 1
ATOM 655 C CA . ALA A 1 85 ? 2.992 -2.280 -5.543 1.00 85.88 85 ALA A CA 1
ATOM 656 C C . ALA A 1 85 ? 2.357 -1.821 -4.217 1.00 85.88 85 ALA A C 1
ATOM 658 O O . ALA A 1 85 ? 2.951 -1.058 -3.455 1.00 85.88 85 ALA A O 1
ATOM 659 N N . VAL A 1 86 ? 1.172 -2.357 -3.904 1.00 89.12 86 VAL A N 1
ATOM 660 C CA . VAL A 1 86 ? 0.536 -2.235 -2.584 1.00 89.12 86 VAL A CA 1
ATOM 661 C C . VAL A 1 86 ? 0.694 -3.556 -1.845 1.00 89.12 86 VAL A C 1
ATOM 663 O O . VAL A 1 86 ? 0.079 -4.563 -2.194 1.00 89.12 86 VAL A O 1
ATOM 666 N N . HIS A 1 87 ? 1.519 -3.562 -0.804 1.00 89.81 87 HIS A N 1
ATOM 667 C CA . HIS A 1 87 ? 1.742 -4.747 0.011 1.00 89.81 87 HIS A CA 1
ATOM 668 C C . HIS A 1 87 ? 0.616 -4.943 1.018 1.00 89.81 87 HIS A C 1
ATOM 670 O O . HIS A 1 87 ? 0.102 -3.993 1.609 1.00 89.81 87 HIS A O 1
ATOM 676 N N . THR A 1 88 ? 0.275 -6.199 1.271 1.00 90.44 88 THR A N 1
ATOM 677 C CA . THR A 1 88 ? -0.692 -6.548 2.302 1.00 90.44 88 THR A CA 1
ATOM 678 C C . THR A 1 88 ? -0.260 -7.784 3.077 1.00 90.44 88 THR A C 1
ATOM 680 O O . THR A 1 88 ? 0.664 -8.508 2.695 1.00 90.44 88 THR A O 1
ATOM 683 N N . LEU A 1 89 ? -0.901 -8.000 4.217 1.00 90.50 89 LEU A N 1
ATOM 684 C CA . LEU A 1 89 ? -0.623 -9.099 5.123 1.00 90.50 89 LEU A CA 1
ATOM 685 C C . LEU A 1 89 ? -1.956 -9.685 5.561 1.00 90.50 89 LEU A C 1
ATOM 687 O O . LEU A 1 89 ? -2.862 -8.939 5.918 1.00 90.50 89 LEU A O 1
ATOM 691 N N . HIS A 1 90 ? -2.059 -11.015 5.531 1.00 89.69 90 HIS A N 1
ATOM 692 C CA . HIS A 1 90 ? -3.290 -11.713 5.879 1.00 89.69 90 HIS A CA 1
ATOM 693 C C . HIS A 1 90 ? -3.828 -11.212 7.223 1.00 89.69 90 HIS A C 1
ATOM 695 O O . HIS A 1 90 ? -3.095 -11.202 8.216 1.00 89.69 90 HIS A O 1
ATOM 701 N N . LYS A 1 91 ? -5.096 -10.791 7.245 1.00 85.44 91 LYS A N 1
ATOM 702 C CA . LYS A 1 91 ? -5.689 -9.993 8.332 1.00 85.44 91 LYS A CA 1
ATOM 703 C C . LYS A 1 91 ? -5.452 -10.534 9.763 1.00 85.44 91 LYS A C 1
ATOM 705 O O . LYS A 1 91 ? -5.081 -9.736 10.620 1.00 85.44 91 LYS A O 1
ATOM 710 N N . PRO A 1 92 ? -5.580 -11.845 10.062 1.00 87.81 92 PRO A N 1
ATOM 711 C CA . PRO A 1 92 ? -5.269 -12.411 11.385 1.00 87.81 92 PRO A CA 1
ATOM 712 C C . PRO A 1 92 ? -3.808 -12.257 11.832 1.00 87.81 92 PRO A C 1
ATOM 714 O O . PRO A 1 92 ? -3.516 -12.317 13.021 1.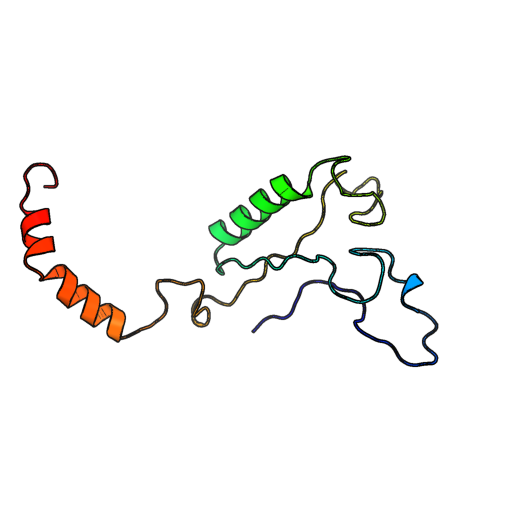00 87.81 92 PRO A O 1
ATOM 717 N N . THR A 1 93 ? -2.894 -12.072 10.882 1.00 88.38 93 THR A N 1
ATOM 718 C CA . THR A 1 93 ? -1.449 -11.908 11.113 1.00 88.38 93 THR A CA 1
ATOM 719 C C . THR A 1 93 ? -0.971 -10.469 10.899 1.00 88.38 93 THR A C 1
ATOM 721 O O . THR A 1 93 ? 0.225 -10.191 10.976 1.00 88.38 93 THR A O 1
ATOM 724 N N . ASP A 1 94 ? -1.883 -9.540 10.604 1.00 88.50 94 ASP A N 1
ATOM 725 C CA . ASP A 1 94 ? -1.560 -8.131 10.407 1.00 88.50 94 ASP A CA 1
ATOM 726 C C . ASP A 1 94 ? -1.544 -7.387 11.749 1.00 88.50 94 ASP A C 1
ATOM 728 O O . ASP A 1 94 ? -2.513 -6.755 12.141 1.00 88.50 94 ASP A O 1
ATOM 732 N N . TYR A 1 95 ? -0.424 -7.432 12.464 1.00 87.19 95 TYR A N 1
ATOM 733 C CA . TYR A 1 95 ? -0.294 -6.767 13.770 1.00 87.19 95 TYR A CA 1
ATOM 734 C C . TYR A 1 95 ? 0.006 -5.261 13.695 1.00 87.19 95 TYR A C 1
ATOM 736 O O . TYR A 1 95 ? 0.287 -4.648 14.721 1.00 87.19 95 TYR A O 1
ATOM 744 N N . VAL A 1 96 ? -0.000 -4.665 12.497 1.00 87.50 96 VAL A N 1
ATOM 745 C CA . VAL A 1 96 ? 0.340 -3.243 12.303 1.00 87.50 96 VAL A CA 1
ATOM 746 C C . VAL A 1 96 ? -0.854 -2.465 11.768 1.00 87.50 96 VAL A C 1
ATOM 748 O O . VAL A 1 96 ? -1.186 -1.414 12.302 1.00 87.50 96 VAL A O 1
ATOM 751 N N . GLY A 1 97 ? -1.495 -2.962 10.707 1.00 83.56 97 GLY A N 1
ATOM 752 C CA . GLY A 1 97 ? -2.585 -2.260 10.034 1.00 83.56 97 GLY A CA 1
ATOM 753 C C . GLY A 1 97 ? -3.974 -2.612 10.562 1.00 83.56 97 GLY A C 1
ATOM 754 O O . GLY A 1 97 ? -4.906 -1.834 10.369 1.00 83.56 97 GLY A O 1
ATOM 755 N N . HIS A 1 98 ? -4.145 -3.771 11.205 1.00 86.25 98 HIS A N 1
ATOM 756 C CA . HIS A 1 98 ? -5.443 -4.234 11.693 1.00 86.25 98 HIS A CA 1
ATOM 757 C C . HIS A 1 98 ? -5.668 -3.778 13.147 1.00 86.25 98 HIS A C 1
ATOM 759 O O . HIS A 1 98 ? -5.120 -4.388 14.068 1.00 86.25 98 HIS A O 1
ATOM 765 N N . PRO A 1 99 ? -6.500 -2.745 13.392 1.00 80.94 99 PRO A N 1
ATOM 766 C CA . PRO A 1 99 ? -6.756 -2.252 14.749 1.00 80.94 99 PRO A CA 1
ATOM 767 C C . PRO A 1 99 ? -7.510 -3.275 15.607 1.00 80.94 99 PRO A C 1
ATOM 769 O O . PRO A 1 99 ? -7.457 -3.219 16.835 1.00 80.94 99 PRO A O 1
ATOM 772 N N . ASP A 1 100 ? -8.187 -4.232 14.961 1.00 81.62 100 ASP A N 1
ATOM 773 C CA . ASP A 1 100 ? -8.923 -5.298 15.629 1.00 81.62 100 ASP A CA 1
ATOM 774 C C . ASP A 1 100 ? -8.138 -6.600 15.779 1.00 81.62 100 ASP A C 1
ATOM 776 O O . ASP A 1 100 ? -8.735 -7.664 15.967 1.00 81.62 100 ASP A O 1
ATOM 780 N N . ALA A 1 101 ? -6.806 -6.534 15.690 1.00 83.94 101 ALA A N 1
ATOM 781 C CA . ALA A 1 101 ? -5.950 -7.682 15.946 1.00 83.94 101 ALA A CA 1
ATOM 782 C C . ALA A 1 101 ? -6.280 -8.317 17.306 1.00 83.94 101 ALA A C 1
ATOM 784 O O . ALA A 1 101 ? -6.634 -7.627 18.271 1.00 83.94 101 ALA A O 1
ATOM 785 N N . ASP A 1 102 ? -6.196 -9.648 17.370 1.00 85.81 102 ASP A N 1
ATOM 786 C CA . ASP A 1 102 ? -6.541 -10.372 18.588 1.00 85.81 102 ASP A CA 1
ATOM 787 C C . ASP A 1 102 ? -5.595 -9.970 19.725 1.00 85.81 102 ASP A C 1
ATOM 789 O O . ASP A 1 102 ? -4.378 -10.141 19.657 1.00 85.81 102 ASP A O 1
ATOM 793 N N . CYS A 1 103 ? -6.171 -9.364 20.759 1.00 87.56 103 CYS A N 1
ATOM 794 C CA . CYS A 1 103 ? -5.448 -8.805 21.886 1.00 87.56 103 CYS A CA 1
ATOM 795 C C . CYS A 1 103 ? -6.357 -8.814 23.114 1.00 87.56 103 CYS A C 1
ATOM 797 O O . CYS A 1 103 ? -7.278 -8.001 23.230 1.00 87.56 103 CYS A O 1
ATOM 799 N N . LYS A 1 104 ? -6.075 -9.709 24.069 1.00 92.25 104 LYS A N 1
ATOM 800 C CA . LYS A 1 104 ? -6.846 -9.830 25.322 1.00 92.25 104 LYS A CA 1
ATOM 801 C C . LYS A 1 104 ? -6.928 -8.502 26.077 1.00 92.25 104 LYS A C 1
ATOM 803 O O . LYS A 1 104 ? -8.000 -8.107 26.528 1.00 92.25 104 LYS A O 1
ATOM 808 N N . ARG A 1 105 ? -5.812 -7.767 26.125 1.00 92.25 105 ARG A N 1
ATOM 809 C CA . ARG A 1 105 ? -5.723 -6.481 26.825 1.00 92.25 105 ARG A CA 1
ATOM 810 C C . ARG A 1 105 ? -6.672 -5.429 26.252 1.00 92.25 105 ARG A C 1
ATOM 812 O O . ARG A 1 105 ? -7.193 -4.625 27.019 1.00 92.25 105 ARG A O 1
ATOM 819 N N . ARG A 1 106 ? -6.936 -5.446 24.940 1.00 91.56 106 ARG A N 1
ATOM 820 C CA . ARG A 1 106 ? -7.894 -4.532 24.296 1.00 91.56 106 ARG A CA 1
ATOM 821 C C . ARG A 1 106 ? -9.289 -4.691 24.892 1.00 91.56 106 ARG A C 1
ATOM 823 O O . ARG A 1 106 ? -9.917 -3.694 25.224 1.00 91.56 106 ARG A O 1
ATOM 830 N N . SER A 1 107 ? -9.748 -5.928 25.070 1.00 92.00 107 SER A N 1
ATOM 831 C CA . SER A 1 107 ? -11.067 -6.214 25.641 1.00 92.00 107 SER A CA 1
ATOM 832 C C . SER A 1 107 ? -11.186 -5.727 27.085 1.00 92.00 107 SER A C 1
ATOM 834 O O . SER A 1 107 ? -12.218 -5.176 27.462 1.00 92.00 107 SER A O 1
ATOM 836 N N . ASP A 1 108 ? -10.132 -5.886 27.887 1.00 94.88 108 ASP A N 1
ATOM 837 C CA . ASP A 1 108 ? -10.123 -5.410 29.274 1.00 94.88 108 ASP A CA 1
ATOM 838 C C . ASP A 1 108 ? -10.131 -3.881 29.341 1.00 94.88 108 ASP A C 1
ATOM 840 O O . ASP A 1 108 ? -10.926 -3.296 30.074 1.00 94.88 108 ASP A O 1
ATOM 844 N N . LEU A 1 109 ? -9.292 -3.229 28.531 1.00 94.94 109 LEU A N 1
ATOM 845 C CA . LEU A 1 109 ? -9.244 -1.770 28.431 1.00 94.94 109 LEU A CA 1
ATOM 846 C C . LEU A 1 109 ? -10.563 -1.190 27.921 1.00 94.94 109 LEU A C 1
ATOM 848 O O . LEU A 1 109 ? -11.022 -0.182 28.446 1.00 94.94 109 LEU A O 1
ATOM 852 N N . TRP A 1 110 ? -11.205 -1.841 26.951 1.00 93.88 110 TRP A N 1
ATOM 853 C CA . TRP A 1 110 ? -12.510 -1.422 26.448 1.00 93.88 110 TRP A CA 1
ATOM 854 C C . TRP A 1 110 ? -13.586 -1.498 27.532 1.00 93.88 110 TRP A C 1
ATOM 856 O O . TRP A 1 110 ? -14.373 -0.569 27.673 1.00 93.88 110 TRP A O 1
ATOM 866 N N . LYS A 1 111 ? -13.598 -2.555 28.354 1.00 95.81 111 LYS A N 1
ATOM 867 C CA . LYS A 1 111 ? -14.518 -2.656 29.500 1.00 95.81 111 LYS A CA 1
ATOM 868 C C . LYS A 1 111 ? -14.258 -1.564 30.536 1.00 95.81 111 LYS A C 1
ATOM 870 O O . LYS A 1 111 ? -15.209 -0.968 31.028 1.00 95.81 111 LYS A O 1
ATOM 875 N N . MET A 1 112 ? -12.990 -1.289 30.847 1.00 96.69 112 MET A N 1
ATOM 876 C CA . MET A 1 112 ? -12.614 -0.207 31.763 1.00 96.69 112 MET A CA 1
ATOM 877 C C . MET A 1 112 ? -13.069 1.153 31.222 1.00 96.69 112 MET A C 1
ATOM 879 O O . MET A 1 112 ? -13.718 1.902 31.941 1.00 96.69 112 MET A O 1
ATOM 883 N N . ALA A 1 113 ? -12.799 1.437 29.945 1.00 96.00 113 ALA A N 1
ATOM 884 C CA . ALA A 1 113 ? -13.203 2.677 29.287 1.00 96.00 113 ALA A CA 1
ATOM 885 C C . ALA A 1 113 ? -14.728 2.820 29.200 1.00 96.00 113 ALA A C 1
ATOM 887 O O . ALA A 1 113 ? -15.258 3.904 29.401 1.00 96.00 113 ALA A O 1
ATOM 888 N N . MET A 1 114 ? -15.457 1.731 28.943 1.00 95.44 114 MET A N 1
ATOM 889 C CA . MET A 1 114 ? -16.919 1.764 28.894 1.00 95.44 114 MET A CA 1
ATOM 890 C C . MET A 1 114 ? -17.568 1.996 30.257 1.00 95.44 114 MET A C 1
ATOM 892 O O . MET A 1 114 ? -18.694 2.484 30.290 1.00 95.44 114 MET A O 1
ATOM 896 N N . ASN A 1 115 ? -16.877 1.669 31.349 1.00 96.25 115 ASN A N 1
ATOM 897 C CA . ASN A 1 115 ? -17.360 1.826 32.721 1.00 96.25 115 ASN A CA 1
ATOM 898 C C . ASN A 1 115 ? -16.783 3.056 33.436 1.00 96.25 115 ASN A C 1
ATOM 900 O O . ASN A 1 115 ? -17.097 3.251 34.606 1.00 96.25 115 ASN A O 1
ATOM 904 N N . SER A 1 116 ? -15.937 3.857 32.784 1.00 97.06 116 SER A N 1
ATOM 905 C CA . SER A 1 116 ? -15.373 5.056 33.403 1.00 97.06 116 SER A CA 1
ATOM 906 C C . SER A 1 116 ? -16.428 6.147 33.569 1.00 97.06 116 SER A C 1
ATOM 908 O O . SER A 1 116 ? -17.345 6.264 32.750 1.00 97.06 116 SER A O 1
ATOM 910 N N . ASP A 1 117 ? -16.260 6.975 34.600 1.00 97.56 117 ASP A N 1
ATOM 911 C CA . ASP A 1 117 ? -17.158 8.099 34.875 1.00 97.56 117 ASP A CA 1
ATOM 912 C C . ASP A 1 117 ? -17.257 9.032 33.663 1.00 97.56 117 ASP A C 1
ATOM 914 O O . ASP A 1 117 ? -18.361 9.317 33.216 1.00 97.56 117 ASP A O 1
ATOM 918 N N . GLU A 1 118 ? -16.125 9.366 33.033 1.00 95.88 118 GLU A N 1
ATOM 919 C CA . GLU A 1 118 ? -16.046 10.190 31.816 1.00 95.88 118 GLU A CA 1
ATOM 920 C C . GLU A 1 118 ? -17.012 9.715 30.714 1.00 95.88 118 GLU A C 1
ATOM 922 O O . GLU A 1 118 ? -17.819 10.482 30.183 1.00 95.88 118 GLU A O 1
ATOM 927 N N . LEU A 1 119 ? -16.966 8.423 30.366 1.00 95.25 119 LEU A N 1
ATOM 928 C CA . LEU A 1 119 ? -17.786 7.901 29.277 1.00 95.25 119 LEU A CA 1
ATOM 929 C C . LEU A 1 119 ? -19.250 7.725 29.700 1.00 95.25 119 LEU A C 1
ATOM 931 O O . LEU A 1 119 ? -20.161 7.880 28.885 1.00 95.25 119 LEU A O 1
ATOM 935 N N . GLN A 1 120 ? -19.488 7.388 30.967 1.00 95.12 120 GLN A N 1
ATOM 936 C CA . GLN A 1 120 ? -20.833 7.275 31.526 1.00 95.12 120 GLN A CA 1
ATOM 937 C C . GLN A 1 120 ? -21.525 8.638 31.603 1.00 95.12 120 GLN A C 1
ATOM 939 O O . GLN A 1 120 ? -22.711 8.740 31.295 1.00 95.12 120 GLN A O 1
ATOM 944 N N . GLU A 1 121 ? -20.801 9.688 31.971 1.00 95.81 121 GLU A N 1
ATOM 945 C CA . GLU A 1 121 ? -21.278 11.068 31.964 1.00 95.81 121 GLU A CA 1
ATOM 946 C C . GLU A 1 121 ? -21.533 11.557 30.541 1.00 95.81 121 GLU A C 1
ATOM 948 O O . GLU A 1 121 ? -22.611 12.089 30.273 1.00 95.81 121 GLU A O 1
ATOM 953 N N . TYR A 1 122 ? -20.616 11.288 29.603 1.00 94.62 122 TYR A N 1
ATOM 954 C CA . TYR A 1 122 ? -20.809 11.613 28.187 1.00 94.62 122 TYR A CA 1
ATOM 955 C C . TYR A 1 122 ? -22.102 11.004 27.628 1.00 94.62 122 TYR A C 1
ATOM 957 O O . TYR A 1 122 ? -22.901 11.707 27.013 1.00 94.62 122 TYR A O 1
ATOM 965 N N . LYS A 1 123 ? -22.363 9.720 27.908 1.00 93.25 123 LYS A N 1
ATOM 966 C CA . LYS A 1 123 ? -23.590 9.025 27.477 1.00 93.25 123 LYS A CA 1
ATOM 967 C C . LYS A 1 123 ? -24.874 9.588 28.092 1.00 93.25 123 LYS A C 1
ATOM 969 O O . LYS A 1 123 ? -25.938 9.416 27.509 1.00 93.25 123 LYS A O 1
ATOM 974 N N . LYS A 1 124 ? -24.801 10.224 29.266 1.00 94.19 124 LYS A N 1
ATOM 975 C CA . LYS A 1 124 ? -25.959 10.832 29.952 1.00 94.19 124 LYS A CA 1
ATOM 976 C C . LYS A 1 124 ? -26.294 12.231 29.432 1.00 94.19 124 LYS A C 1
ATOM 978 O O . LYS A 1 124 ? -27.307 12.802 29.843 1.00 94.19 124 LYS A O 1
ATOM 983 N N . ARG A 1 125 ? -25.457 12.818 28.573 1.00 95.38 125 ARG A N 1
ATOM 984 C CA . ARG A 1 125 ? -25.722 14.137 28.004 1.00 95.38 125 ARG A CA 1
ATOM 985 C C . ARG A 1 125 ? -26.892 14.090 27.019 1.00 95.38 125 ARG A C 1
ATOM 987 O O . ARG A 1 125 ? -26.967 13.215 26.163 1.00 95.38 125 ARG A O 1
ATOM 994 N N . LYS A 1 126 ? -27.767 15.097 27.098 1.00 93.19 126 LYS A N 1
ATOM 995 C CA . LYS A 1 126 ? -28.986 15.204 26.274 1.00 93.19 126 LYS A CA 1
ATOM 996 C C . LYS A 1 126 ? -28.732 15.389 24.775 1.00 93.19 126 LYS A C 1
ATOM 998 O O . LYS A 1 126 ? -29.645 15.190 23.991 1.00 93.19 126 LYS A O 1
ATOM 1003 N N . ASP A 1 127 ? -27.541 15.837 24.386 1.00 92.88 127 ASP A N 1
ATOM 1004 C CA . ASP A 1 127 ? -27.144 16.017 22.985 1.00 92.88 127 ASP A CA 1
ATOM 1005 C C . ASP A 1 127 ? -26.539 14.753 22.357 1.00 92.88 127 ASP A C 1
ATOM 1007 O O . ASP A 1 127 ? -26.268 14.736 21.159 1.00 92.88 127 ASP A O 1
ATOM 1011 N N . VAL A 1 128 ? -26.327 13.704 23.158 1.00 86.12 128 VAL A N 1
ATOM 1012 C CA . VAL A 1 128 ? -25.777 12.414 22.718 1.00 86.12 128 VAL A CA 1
ATOM 1013 C C . VAL A 1 128 ? -26.850 11.316 22.710 1.00 86.12 128 VAL A C 1
ATOM 1015 O O . VAL A 1 128 ? -26.788 10.434 21.854 1.00 86.12 128 VAL A O 1
ATOM 1018 N N . SER A 1 129 ? -27.799 11.350 23.658 1.00 59.62 129 SER A N 1
ATOM 1019 C CA . SER A 1 129 ? -28.862 10.342 23.834 1.00 59.62 129 SER A CA 1
ATOM 1020 C C . SER A 1 129 ? -30.088 10.563 22.957 1.00 59.62 129 SER A C 1
ATOM 1022 O O . SER A 1 129 ? -30.615 11.699 23.013 1.00 59.62 129 SER A O 1
#

Secondary structure (DSSP, 8-state):
----SSB--S---TT-SS-GGG--SSSSSSSBS-S--EE--SSHHHHHHHHHHHHHHH--TTSS--BTTTB---TTSPTT-----EE---GGG-TTT-TT---HHHHHHHHHHHTSHHHHHHHTSTTT-

pLDDT: mean 84.3, std 11.68, range [33.75, 97.56]

Organism: Oesophagostomum dentatum (NCBI:txid61180)

InterPro domains:
  IPR000560 Histidine phosphatase superfamily, clade-2 [PF00328] (34-120)
  IPR029033 Histidine phosphatase superfamily [G3DSA:3.40.50.1240] (1-128)
  IPR029033 Histidine phosphatase superfamily [SSF53254] (1-124)
  IPR050645 Histidine Acid Phosphatase [PTHR11567] (36-124)

Foldseek 3Di:
DDDDDDFAAQDDDPPDPCAQCNCQEQARGHDGSDPDAAEFEPDPVGVVVSQVVCCVVQQDAPDPDDDSRQHDPDPPTDHRDGDDDYDYDHRQPPPDHNPPHDDPVVVVVVVVVCPDPVNVVVCPDPVND

Sequence (129 aa):
MWRHGDRSPTDTYKNDPFQEGNWTFGGGGFGQLSPVYVRATDTNRTIVSALSNLVGMFGQQDIGHKPDIDFPSAADWPVGFVPVAVHTLHKPTDYVGHPDADCKRRSDLWKMAMNSDELQEYKKRKDVS